Protein AF-A0A353CEF7-F1 (afdb_monomer)

Radius of gyration: 22.93 Å; Cα contacts (8 Å, |Δi|>4): 42; chains: 1; bounding box: 49×37×67 Å

Solvent-accessible surface area (backbone atoms only — not comparable to full-atom values): 6359 Å² total; per-residue (Å²): 134,60,68,71,62,51,54,55,49,50,54,53,50,52,52,51,51,54,53,50,53,53,48,56,52,47,56,56,49,50,55,50,51,52,53,52,51,51,56,50,49,54,53,40,47,54,49,31,54,51,30,55,77,69,73,45,71,84,79,52,69,68,62,52,51,51,51,50,53,52,50,52,79,68,55,90,60,98,62,53,58,71,59,54,46,54,54,51,50,53,56,50,50,55,46,46,51,56,24,51,51,58,63,52,60,47,56,56,65,77,72,107

Structure (mmCIF, N/CA/C/O backbone):
data_AF-A0A353CEF7-F1
#
_entry.id   AF-A0A353CEF7-F1
#
loop_
_atom_site.group_PDB
_atom_site.id
_atom_site.type_symbol
_atom_site.label_atom_id
_atom_site.label_alt_id
_atom_site.label_comp_id
_atom_site.label_asym_id
_atom_site.label_entity_id
_atom_site.label_seq_id
_atom_site.pdbx_PDB_ins_code
_atom_site.Cartn_x
_atom_site.Cartn_y
_atom_site.Cartn_z
_atom_site.occupancy
_atom_site.B_iso_or_equiv
_atom_site.auth_seq_id
_atom_site.auth_comp_id
_atom_site.auth_asym_id
_atom_site.auth_atom_id
_atom_site.pdbx_PDB_model_num
ATOM 1 N N . MET A 1 1 ? -29.878 -9.817 44.017 1.00 56.47 1 MET A N 1
ATOM 2 C CA . MET A 1 1 ? -28.962 -9.249 43.001 1.00 56.47 1 MET A CA 1
ATOM 3 C C . MET A 1 1 ? -29.046 -7.730 43.116 1.00 56.47 1 MET A C 1
ATOM 5 O O . MET A 1 1 ? -30.153 -7.219 43.066 1.00 56.47 1 MET A O 1
ATOM 9 N N . ASN A 1 2 ? -27.948 -7.022 43.400 1.00 70.94 2 ASN A N 1
ATOM 10 C CA . ASN A 1 2 ? -27.978 -5.571 43.649 1.00 70.94 2 ASN A CA 1
ATOM 11 C C . ASN A 1 2 ? -28.123 -4.811 42.313 1.00 70.94 2 ASN A C 1
ATOM 13 O O . ASN A 1 2 ? -27.386 -5.112 41.375 1.00 70.94 2 ASN A O 1
ATOM 17 N N . ILE A 1 3 ? -29.050 -3.852 42.231 1.00 69.56 3 ILE A N 1
ATOM 18 C CA . ILE A 1 3 ? -29.389 -3.093 41.010 1.00 69.56 3 ILE A CA 1
ATOM 19 C C . ILE A 1 3 ? -28.144 -2.434 40.395 1.00 69.56 3 ILE A C 1
ATOM 21 O O . ILE A 1 3 ? -27.962 -2.481 39.184 1.00 69.56 3 ILE A O 1
ATOM 25 N N . ILE A 1 4 ? -27.225 -1.939 41.229 1.00 72.31 4 ILE A N 1
ATOM 26 C CA . ILE A 1 4 ? -25.959 -1.317 40.796 1.00 72.31 4 ILE A CA 1
ATOM 27 C C . ILE A 1 4 ? -25.048 -2.321 40.065 1.00 72.31 4 ILE A C 1
ATOM 29 O O . ILE A 1 4 ? -24.365 -1.988 39.101 1.00 72.31 4 ILE A O 1
ATOM 33 N N . ARG A 1 5 ? -25.050 -3.587 40.499 1.00 70.94 5 ARG A N 1
ATOM 34 C CA . ARG A 1 5 ? -24.269 -4.660 39.862 1.00 70.94 5 ARG A CA 1
ATOM 35 C C . ARG A 1 5 ? -24.869 -5.075 38.518 1.00 70.94 5 ARG A C 1
ATOM 37 O O . ARG A 1 5 ? -24.135 -5.495 37.632 1.00 70.94 5 ARG A O 1
ATOM 44 N N . PHE A 1 6 ? -26.187 -4.946 38.375 1.00 77.88 6 PHE A N 1
ATOM 45 C CA . PHE A 1 6 ? -26.903 -5.256 37.142 1.00 77.88 6 PHE A CA 1
ATOM 46 C C . PHE A 1 6 ? -26.728 -4.156 36.085 1.00 77.88 6 PHE A C 1
ATOM 48 O O . PHE A 1 6 ? -26.441 -4.464 34.933 1.00 77.88 6 PHE A O 1
ATOM 55 N N . THR A 1 7 ? -26.796 -2.878 36.468 1.00 77.88 7 THR A N 1
ATOM 56 C CA . THR A 1 7 ? -26.562 -1.758 35.540 1.00 77.88 7 THR A CA 1
ATOM 57 C C . THR A 1 7 ? -25.116 -1.703 35.044 1.00 77.88 7 THR A C 1
ATOM 59 O O . THR A 1 7 ? -24.892 -1.522 33.849 1.00 77.88 7 THR A O 1
ATOM 62 N N . ALA A 1 8 ? -24.132 -1.945 35.919 1.00 75.12 8 ALA A N 1
ATOM 63 C CA . ALA A 1 8 ? -22.726 -2.047 35.517 1.00 75.12 8 ALA A CA 1
ATOM 64 C C . ALA A 1 8 ? -22.482 -3.207 34.533 1.00 75.12 8 ALA A C 1
ATOM 66 O O . ALA A 1 8 ? -21.736 -3.058 33.565 1.00 75.12 8 ALA A O 1
ATOM 67 N N . PHE A 1 9 ? -23.145 -4.349 34.749 1.00 82.56 9 PHE A N 1
ATOM 68 C CA . PHE A 1 9 ? -23.085 -5.492 33.839 1.00 82.56 9 PHE A CA 1
ATOM 69 C C . PHE A 1 9 ? -23.678 -5.167 32.459 1.00 82.56 9 PHE A C 1
ATOM 71 O O . PHE A 1 9 ? -23.049 -5.464 31.444 1.00 82.56 9 PHE A O 1
ATOM 78 N N . LEU A 1 10 ? -24.844 -4.511 32.409 1.00 77.00 10 LEU A N 1
ATOM 79 C CA . LEU A 1 10 ? -25.480 -4.099 31.153 1.00 77.00 10 LEU A CA 1
ATOM 80 C C . LEU A 1 10 ? -24.613 -3.116 30.355 1.00 77.00 10 LEU A C 1
ATOM 82 O O . LEU A 1 10 ? -24.418 -3.313 29.159 1.00 77.00 10 LEU A O 1
ATOM 86 N N . PHE A 1 11 ? -24.029 -2.112 31.015 1.00 84.75 11 PHE A N 1
ATOM 87 C CA . PHE A 1 11 ? -23.144 -1.148 30.355 1.00 84.75 11 PHE A CA 1
ATOM 88 C C . PHE A 1 11 ? -21.888 -1.818 29.771 1.00 84.75 11 PHE A C 1
ATOM 90 O O . PHE A 1 11 ? -21.471 -1.537 28.642 1.00 84.75 11 PHE A O 1
ATOM 97 N N . GLN A 1 12 ? -21.298 -2.759 30.516 1.00 86.25 12 GLN A N 1
ATOM 98 C CA . GLN A 1 12 ? -20.139 -3.515 30.047 1.00 86.25 12 GLN A CA 1
ATOM 99 C C . GLN A 1 12 ? -20.487 -4.435 28.867 1.00 86.25 12 GLN A C 1
ATOM 101 O O . GLN A 1 12 ? -19.676 -4.589 27.953 1.00 86.25 12 GLN A O 1
ATOM 106 N N . TRP A 1 13 ? -21.676 -5.039 28.870 1.00 85.69 13 TRP A N 1
ATOM 107 C CA . TRP A 1 13 ? -22.172 -5.846 27.756 1.00 85.69 13 TRP A CA 1
ATOM 108 C C . TRP A 1 13 ? -22.384 -5.001 26.495 1.00 85.69 13 TRP A C 1
ATOM 110 O O . TRP A 1 13 ? -21.905 -5.375 25.429 1.00 85.69 13 TRP A O 1
AT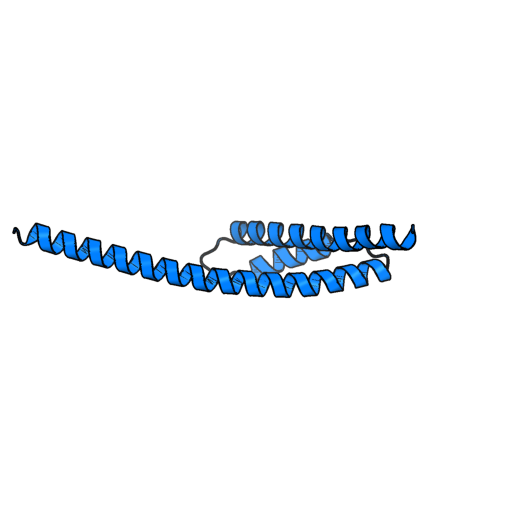OM 120 N N . GLU A 1 14 ? -23.024 -3.836 26.615 1.00 91.12 14 GLU A N 1
ATOM 121 C CA . GLU A 1 14 ? -23.249 -2.924 25.487 1.00 91.12 14 GLU A CA 1
ATOM 122 C C . GLU A 1 14 ? -21.927 -2.461 24.859 1.00 91.12 14 GLU A C 1
ATOM 124 O O . GLU A 1 14 ? -21.761 -2.499 23.642 1.00 91.12 14 GLU A O 1
ATOM 129 N N . SER A 1 15 ? -20.946 -2.104 25.692 1.00 94.12 15 SER A N 1
ATOM 130 C CA . SER A 1 15 ? -19.615 -1.700 25.223 1.00 94.12 15 SER A CA 1
ATOM 131 C C . SER A 1 15 ? -18.896 -2.834 24.488 1.00 94.12 15 SER A C 1
ATOM 133 O O . SER A 1 15 ? -18.242 -2.602 23.473 1.00 94.12 15 SER A O 1
ATOM 135 N N . LYS A 1 16 ? -19.033 -4.076 24.973 1.00 93.19 16 LYS A N 1
ATOM 136 C CA . LYS A 1 16 ? -18.477 -5.261 24.303 1.00 93.19 16 LYS A CA 1
ATOM 137 C C . LYS A 1 16 ? -19.133 -5.523 22.949 1.00 93.19 16 LYS A C 1
ATOM 139 O O . LYS A 1 16 ? -18.419 -5.886 22.020 1.00 93.19 16 LYS A O 1
ATOM 144 N N . MET A 1 17 ? -20.446 -5.323 22.833 1.00 95.75 17 MET A N 1
ATOM 145 C CA . MET A 1 17 ? -21.147 -5.486 21.557 1.00 95.75 17 MET A CA 1
ATOM 146 C C . MET A 1 17 ? -20.740 -4.407 20.554 1.00 95.75 17 MET A C 1
ATOM 148 O O . MET A 1 17 ? -20.329 -4.748 19.452 1.00 95.75 17 MET A O 1
ATOM 152 N N . LYS A 1 18 ? -20.694 -3.133 20.965 1.00 96.62 18 LYS A N 1
ATOM 153 C CA . LYS A 1 18 ? -20.193 -2.046 20.104 1.00 96.62 18 LYS A CA 1
ATOM 154 C C . LYS A 1 18 ? -18.756 -2.283 19.640 1.00 96.62 18 LYS A C 1
ATOM 156 O O . LYS A 1 18 ? -18.430 -2.044 18.485 1.00 96.62 18 LYS A O 1
ATOM 161 N N . LEU A 1 19 ? -17.889 -2.793 20.519 1.00 96.75 19 LEU A N 1
ATOM 162 C CA . LEU A 1 19 ? -16.522 -3.157 20.139 1.00 96.75 19 LEU A CA 1
ATOM 163 C C . LEU A 1 19 ? -16.495 -4.253 19.064 1.00 96.75 19 LEU A C 1
ATOM 165 O O . LEU A 1 19 ? -15.654 -4.195 18.168 1.00 96.75 19 LEU A O 1
ATOM 169 N N . HIS A 1 20 ? -17.374 -5.251 19.163 1.00 97.44 20 HIS A N 1
ATOM 170 C CA . HIS A 1 20 ? -17.487 -6.294 18.146 1.00 97.44 20 HIS A CA 1
ATOM 171 C C . HIS A 1 20 ? -17.941 -5.709 16.806 1.00 97.44 20 HIS A C 1
ATOM 173 O O . HIS A 1 20 ? -17.296 -5.963 15.795 1.00 97.44 20 HIS A O 1
ATOM 179 N N . GLU A 1 21 ? -18.968 -4.860 16.807 1.00 97.81 21 GLU A N 1
ATOM 180 C CA . GLU A 1 21 ? -19.464 -4.195 15.595 1.00 97.81 21 GLU A CA 1
ATOM 181 C C . GLU A 1 21 ? -18.372 -3.352 14.918 1.00 97.81 21 GLU A C 1
ATOM 183 O O . GLU A 1 21 ? -18.210 -3.396 13.699 1.00 97.81 21 GLU A O 1
ATOM 188 N N . CYS A 1 22 ? -17.566 -2.622 15.699 1.00 98.00 22 CYS A N 1
ATOM 189 C CA . CYS A 1 22 ? -16.432 -1.871 15.160 1.00 98.00 22 CYS A CA 1
ATOM 190 C C . CYS A 1 22 ? -15.381 -2.779 14.507 1.00 98.00 22 CYS A C 1
ATOM 192 O O . CYS A 1 22 ? -14.797 -2.396 13.496 1.00 98.00 22 CYS A O 1
ATOM 194 N N . ARG A 1 23 ? -15.121 -3.963 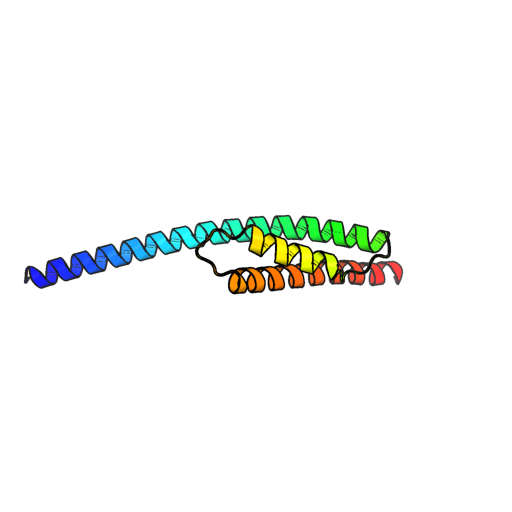15.072 1.00 98.12 23 ARG A N 1
ATOM 195 C CA . ARG A 1 23 ? -14.165 -4.921 14.495 1.00 98.12 23 ARG A CA 1
ATOM 196 C C . ARG A 1 23 ? -14.682 -5.508 13.190 1.00 98.12 23 ARG A C 1
ATOM 198 O O . ARG A 1 23 ? -13.939 -5.506 12.220 1.00 98.12 23 ARG A O 1
ATOM 205 N N . ASP A 1 24 ? -15.957 -5.877 13.131 1.00 98.38 24 ASP A N 1
ATOM 206 C CA . ASP A 1 24 ? -16.568 -6.389 11.899 1.00 98.38 24 ASP A CA 1
ATOM 207 C C . ASP A 1 24 ? -16.535 -5.335 10.781 1.00 98.38 24 ASP A C 1
ATOM 209 O O . ASP A 1 24 ? -16.300 -5.643 9.609 1.00 98.38 24 ASP A O 1
ATOM 213 N N . ALA A 1 25 ? -16.727 -4.062 11.144 1.00 98.44 25 ALA A N 1
ATOM 214 C CA . ALA A 1 25 ? -16.583 -2.953 10.210 1.00 98.44 25 ALA A CA 1
ATOM 215 C C . ALA A 1 25 ? -15.138 -2.812 9.695 1.00 98.44 25 ALA A C 1
ATOM 217 O O . ALA A 1 25 ? -14.946 -2.616 8.494 1.00 98.44 25 ALA A O 1
ATOM 218 N N . ILE A 1 26 ? -14.133 -2.942 10.571 1.00 98.31 26 ILE A N 1
ATOM 219 C CA . ILE A 1 26 ? -12.713 -2.933 10.182 1.00 98.31 26 ILE A CA 1
ATOM 220 C C . ILE A 1 26 ? -12.402 -4.109 9.253 1.00 98.31 26 ILE A C 1
ATOM 222 O O . ILE A 1 26 ? -11.856 -3.885 8.177 1.00 98.31 26 ILE A O 1
ATOM 226 N N . ASP A 1 27 ? -12.824 -5.326 9.595 1.00 98.50 27 ASP A N 1
ATOM 227 C CA . ASP A 1 27 ? -12.572 -6.520 8.780 1.00 98.50 27 ASP A CA 1
ATOM 228 C C . ASP A 1 27 ? -13.141 -6.360 7.357 1.00 98.50 27 ASP A C 1
ATOM 230 O O . ASP A 1 27 ? -12.503 -6.710 6.360 1.00 98.50 27 ASP A O 1
ATOM 234 N N . SER A 1 28 ? -14.329 -5.760 7.234 1.00 98.56 28 SER A N 1
ATOM 235 C CA . SER A 1 28 ? -14.939 -5.436 5.939 1.00 98.56 28 SER A CA 1
ATOM 236 C C . SER A 1 28 ? -14.135 -4.400 5.141 1.00 98.56 28 SER A C 1
ATOM 238 O O . SER A 1 28 ? -13.985 -4.523 3.919 1.00 98.56 28 SER A O 1
ATOM 240 N N . ILE A 1 29 ? -13.602 -3.373 5.808 1.00 98.44 29 ILE A N 1
ATOM 241 C CA . ILE A 1 29 ? -12.731 -2.369 5.180 1.00 98.44 29 ILE A CA 1
ATOM 242 C C . ILE A 1 29 ? -11.419 -3.017 4.724 1.00 98.44 29 ILE A C 1
ATOM 244 O O . ILE A 1 29 ? -10.978 -2.766 3.603 1.00 98.44 29 ILE A O 1
ATOM 248 N N . ASP A 1 30 ? -10.833 -3.898 5.528 1.00 98.44 30 ASP A N 1
ATOM 249 C CA . ASP A 1 30 ? -9.569 -4.569 5.219 1.00 98.44 30 ASP A CA 1
ATOM 250 C C . ASP A 1 30 ? -9.679 -5.459 3.975 1.00 98.44 30 ASP A C 1
ATOM 252 O O . ASP A 1 30 ? -8.798 -5.441 3.108 1.00 98.44 30 ASP A O 1
ATOM 256 N N . VAL A 1 31 ? -10.801 -6.166 3.804 1.00 98.50 31 VAL A N 1
ATOM 257 C CA . VAL A 1 31 ? -11.085 -6.923 2.572 1.00 98.50 31 VAL A CA 1
ATOM 258 C C . VAL A 1 31 ? -11.153 -5.997 1.352 1.00 98.50 31 VAL A C 1
ATOM 260 O O . VAL A 1 31 ? -10.621 -6.325 0.284 1.00 98.50 31 VAL A O 1
ATOM 263 N N . GLN A 1 32 ? -11.765 -4.818 1.490 1.00 98.62 32 GLN A N 1
ATOM 264 C CA . GLN A 1 32 ? -11.827 -3.829 0.410 1.00 98.62 32 GLN A CA 1
ATOM 265 C C . GLN A 1 32 ? -10.444 -3.251 0.089 1.00 98.62 32 GLN A C 1
ATOM 267 O O . GLN A 1 32 ? -10.084 -3.151 -1.088 1.00 98.62 32 GLN A O 1
ATOM 272 N N . LEU A 1 33 ? -9.641 -2.931 1.108 1.00 98.19 33 LEU A N 1
ATOM 273 C CA . LEU A 1 33 ? -8.260 -2.477 0.947 1.00 98.19 33 LEU A CA 1
ATOM 274 C C . LEU A 1 33 ? -7.423 -3.521 0.207 1.00 98.19 33 LEU A C 1
ATOM 276 O O . LEU A 1 33 ? -6.755 -3.182 -0.771 1.00 98.19 33 LEU A O 1
ATOM 280 N N . LEU A 1 34 ? -7.516 -4.796 0.592 1.00 98.38 34 LEU A N 1
ATOM 281 C CA . LEU A 1 34 ? -6.832 -5.887 -0.101 1.00 98.38 34 LEU A CA 1
ATOM 282 C C . LEU A 1 34 ? -7.258 -5.977 -1.575 1.00 98.38 34 LEU A C 1
ATOM 284 O O . LEU A 1 34 ? -6.415 -6.118 -2.465 1.00 98.38 34 LEU A O 1
ATOM 288 N N . GLY A 1 35 ? -8.555 -5.842 -1.858 1.00 98.62 35 GLY A N 1
ATOM 289 C CA . GLY A 1 35 ? -9.075 -5.790 -3.225 1.00 98.62 35 GLY A CA 1
ATOM 290 C C . GLY A 1 35 ? -8.487 -4.636 -4.048 1.00 98.62 35 GLY A C 1
ATOM 291 O O . GLY A 1 35 ? -8.062 -4.837 -5.190 1.00 98.62 35 GLY A O 1
ATOM 292 N N . LEU A 1 36 ? -8.411 -3.434 -3.470 1.00 98.62 36 LEU A N 1
ATOM 293 C CA . LEU A 1 36 ? -7.823 -2.253 -4.113 1.00 98.62 36 LEU A CA 1
ATOM 294 C C . LEU A 1 36 ? -6.317 -2.417 -4.351 1.00 98.62 36 LEU A C 1
ATOM 296 O O . LEU A 1 36 ? -5.826 -2.097 -5.437 1.00 98.62 36 LEU A O 1
ATOM 300 N N . LEU A 1 37 ? -5.592 -2.964 -3.375 1.00 98.44 37 LEU A N 1
ATOM 301 C CA . LEU A 1 37 ? -4.161 -3.242 -3.486 1.00 98.44 37 LEU A CA 1
ATOM 302 C C . LEU A 1 37 ? -3.872 -4.270 -4.584 1.00 98.44 37 LEU A C 1
ATOM 304 O O . LEU A 1 37 ? -2.964 -4.054 -5.385 1.00 98.44 37 LEU A O 1
ATOM 308 N N . ASN A 1 38 ? -4.684 -5.324 -4.701 1.00 98.44 38 ASN A N 1
ATOM 309 C CA . ASN A 1 38 ? -4.557 -6.312 -5.774 1.00 98.44 38 ASN A CA 1
ATOM 310 C C . ASN A 1 38 ? -4.805 -5.707 -7.162 1.00 98.44 38 ASN A C 1
ATOM 312 O O . ASN A 1 38 ? -4.037 -5.956 -8.094 1.00 98.44 38 ASN A O 1
ATOM 316 N N . ARG A 1 39 ? -5.830 -4.858 -7.310 1.00 98.56 39 ARG A N 1
ATOM 317 C CA . ARG A 1 39 ? -6.069 -4.127 -8.569 1.00 98.56 39 ARG A CA 1
ATOM 318 C C . ARG A 1 39 ? -4.889 -3.224 -8.918 1.00 98.56 39 ARG A C 1
ATOM 320 O O . ARG A 1 39 ? -4.435 -3.210 -10.059 1.00 98.56 39 ARG A O 1
ATOM 327 N N . ARG A 1 40 ? -4.346 -2.516 -7.926 1.00 98.25 40 ARG A N 1
ATOM 328 C CA . ARG A 1 40 ? -3.145 -1.694 -8.098 1.00 98.25 40 ARG A CA 1
ATOM 329 C C . ARG A 1 40 ? -1.938 -2.544 -8.512 1.00 98.25 40 ARG A C 1
ATOM 331 O O . ARG A 1 40 ? -1.205 -2.142 -9.409 1.00 98.25 40 ARG A O 1
ATOM 338 N N . ALA A 1 41 ? -1.744 -3.714 -7.906 1.00 98.12 41 ALA A N 1
ATOM 339 C CA . ALA A 1 41 ? -0.665 -4.639 -8.245 1.00 98.12 41 ALA A CA 1
ATOM 340 C C . ALA A 1 41 ? -0.766 -5.153 -9.691 1.00 98.12 41 ALA A C 1
ATOM 342 O O . ALA A 1 41 ? 0.254 -5.254 -10.369 1.00 98.12 41 ALA A O 1
ATOM 343 N N . ALA A 1 42 ? -1.976 -5.422 -10.195 1.00 98.38 42 ALA A N 1
ATOM 344 C CA . ALA A 1 42 ? -2.183 -5.805 -11.594 1.00 98.38 42 ALA A CA 1
ATOM 345 C C . ALA A 1 42 ? -1.705 -4.712 -12.568 1.00 98.38 42 ALA A C 1
ATOM 347 O O . ALA A 1 42 ? -0.958 -5.006 -13.498 1.00 98.38 42 ALA A O 1
ATOM 348 N N . ILE A 1 43 ? -2.037 -3.446 -12.293 1.00 98.44 43 ILE A N 1
ATOM 349 C CA . ILE A 1 43 ? -1.564 -2.297 -13.086 1.00 98.44 43 ILE A CA 1
ATOM 350 C C . ILE A 1 43 ? -0.038 -2.161 -12.992 1.00 98.44 43 ILE A C 1
ATOM 352 O O . ILE A 1 43 ? 0.638 -1.910 -13.985 1.00 98.44 43 ILE A O 1
ATOM 356 N N . VAL A 1 44 ? 0.540 -2.359 -11.804 1.00 97.81 44 VAL A N 1
ATOM 357 C CA . VAL A 1 44 ? 2.000 -2.329 -11.621 1.00 97.81 44 VAL A CA 1
ATOM 358 C C . VAL A 1 44 ? 2.702 -3.405 -12.456 1.00 97.81 44 VAL A C 1
ATOM 360 O O . VAL A 1 44 ? 3.778 -3.136 -12.989 1.00 97.81 44 VAL A O 1
ATOM 363 N N . LYS A 1 45 ? 2.111 -4.599 -12.608 1.00 97.94 45 LYS A N 1
ATOM 364 C CA . LYS A 1 45 ? 2.666 -5.648 -13.479 1.00 97.94 45 LYS A CA 1
ATOM 365 C C . LYS A 1 45 ? 2.723 -5.192 -14.936 1.00 97.94 45 LYS A C 1
ATOM 367 O O . LYS A 1 45 ? 3.758 -5.346 -15.578 1.00 97.94 45 LYS A O 1
ATOM 372 N N . GLU A 1 46 ? 1.650 -4.584 -15.431 1.00 97.69 46 GLU A N 1
ATOM 373 C CA . GLU A 1 46 ? 1.607 -4.015 -16.782 1.00 97.69 46 GLU A CA 1
ATOM 374 C C . GLU A 1 46 ? 2.662 -2.914 -16.964 1.00 97.69 46 GLU A C 1
ATOM 376 O O . GLU A 1 46 ? 3.443 -2.953 -17.915 1.00 97.69 46 GLU A O 1
ATOM 381 N N . ILE A 1 47 ? 2.780 -1.997 -15.996 1.00 97.00 47 ILE A N 1
ATOM 382 C CA . ILE A 1 47 ? 3.832 -0.967 -15.981 1.00 97.00 47 ILE A CA 1
ATOM 383 C C . ILE A 1 47 ? 5.226 -1.603 -16.033 1.00 97.00 47 ILE A C 1
ATOM 385 O O . ILE A 1 47 ? 6.086 -1.121 -16.766 1.00 97.00 47 ILE A O 1
ATOM 389 N N . GLY A 1 48 ? 5.459 -2.681 -15.282 1.00 96.56 48 GLY A N 1
ATOM 390 C CA . GLY A 1 48 ? 6.728 -3.408 -15.295 1.00 96.56 48 GLY A CA 1
ATOM 391 C C . GLY A 1 48 ? 7.079 -3.962 -16.674 1.00 96.56 48 GLY A C 1
ATOM 392 O O . GLY A 1 48 ? 8.212 -3.798 -17.126 1.00 96.56 48 GLY A O 1
ATOM 393 N N . LEU A 1 49 ? 6.107 -4.561 -17.369 1.00 96.62 49 LEU A N 1
ATOM 394 C CA . LEU A 1 49 ? 6.285 -5.059 -18.736 1.00 96.62 49 LEU A CA 1
ATOM 395 C C . LEU A 1 49 ? 6.603 -3.920 -19.715 1.00 96.62 49 LEU A C 1
ATOM 397 O O . LEU A 1 49 ? 7.555 -4.032 -20.486 1.00 96.62 49 LEU A O 1
ATOM 401 N N . LEU A 1 50 ? 5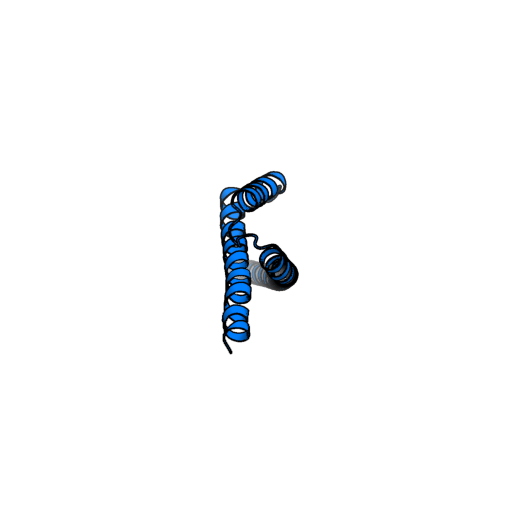.866 -2.808 -19.638 1.00 96.69 50 LEU A N 1
ATOM 402 C CA . LEU A 1 50 ? 6.073 -1.634 -20.493 1.00 96.69 50 LEU A CA 1
ATOM 403 C C . LEU A 1 50 ? 7.439 -0.983 -20.258 1.00 96.69 50 LEU A C 1
ATOM 405 O O . LEU A 1 50 ? 8.177 -0.725 -21.207 1.00 96.69 50 LEU A O 1
ATOM 409 N N . LYS A 1 51 ? 7.811 -0.755 -18.992 1.00 96.00 51 LYS A N 1
ATOM 410 C CA . LYS A 1 51 ? 9.124 -0.205 -18.635 1.00 96.00 51 LYS A CA 1
ATOM 411 C C . LYS A 1 51 ? 10.247 -1.086 -19.160 1.00 96.00 51 LYS A C 1
ATOM 413 O O . LYS A 1 51 ? 11.209 -0.571 -19.717 1.00 96.00 51 LYS A O 1
ATOM 418 N N . ARG A 1 52 ? 10.100 -2.406 -19.040 1.00 94.00 52 ARG A N 1
ATOM 419 C CA . ARG A 1 52 ? 11.077 -3.360 -19.562 1.00 94.00 52 ARG A CA 1
ATOM 420 C C . ARG A 1 52 ? 11.214 -3.266 -21.080 1.00 94.0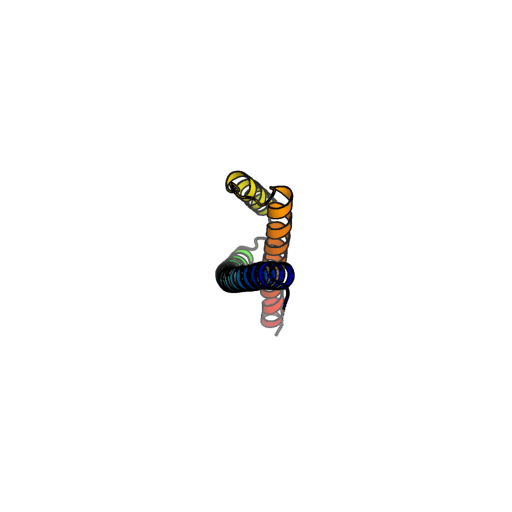0 52 ARG A C 1
ATOM 422 O O . ARG A 1 52 ? 12.333 -3.135 -21.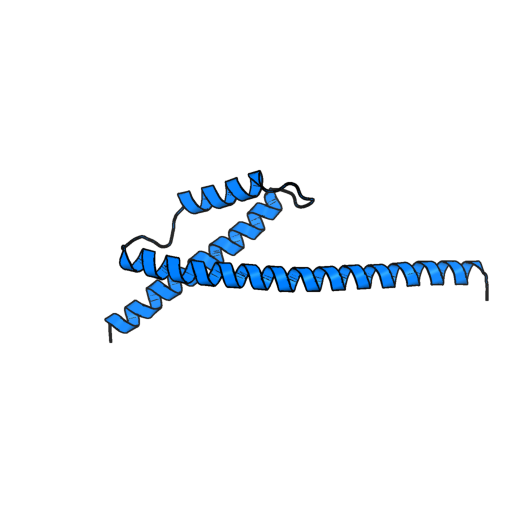563 1.00 94.00 52 ARG A O 1
ATOM 429 N N . GLN A 1 53 ? 10.099 -3.295 -21.812 1.00 94.44 53 GLN A N 1
ATOM 430 C CA . GLN A 1 53 ? 10.087 -3.165 -23.277 1.00 94.44 53 GLN A CA 1
ATOM 431 C C . GLN A 1 53 ? 10.714 -1.845 -23.746 1.00 94.44 53 GLN A C 1
ATOM 433 O O . GLN A 1 53 ? 11.405 -1.817 -24.759 1.00 94.44 53 GLN A O 1
ATOM 438 N N . ALA A 1 54 ? 10.513 -0.768 -22.986 1.00 95.50 54 ALA A N 1
ATOM 439 C CA . ALA A 1 54 ? 11.057 0.555 -23.274 1.00 95.50 54 ALA A CA 1
ATOM 440 C C . ALA A 1 54 ? 12.486 0.788 -22.737 1.00 95.50 54 ALA A C 1
ATOM 442 O O . ALA A 1 54 ? 13.019 1.883 -22.902 1.00 95.50 54 ALA A O 1
ATOM 443 N N . GLY A 1 55 ? 13.108 -0.187 -22.061 1.00 94.31 55 GLY A N 1
ATOM 444 C CA . GLY A 1 55 ? 14.430 -0.018 -21.441 1.00 94.31 55 GLY A CA 1
ATOM 445 C C . GLY A 1 55 ? 14.465 0.981 -20.273 1.00 94.31 55 GLY A C 1
ATOM 446 O O . GLY A 1 55 ? 15.528 1.485 -19.916 1.00 94.31 55 GLY A O 1
ATOM 447 N N . ILE A 1 56 ? 13.314 1.281 -19.670 1.00 95.31 56 ILE A N 1
ATOM 448 C CA . ILE A 1 56 ? 13.164 2.220 -18.553 1.00 95.31 56 ILE A CA 1
ATOM 449 C C . ILE A 1 56 ? 13.430 1.484 -17.227 1.00 95.31 56 ILE A C 1
ATOM 451 O O . ILE A 1 56 ? 12.883 0.399 -17.005 1.00 95.31 56 ILE A O 1
ATOM 455 N N . PRO A 1 57 ? 14.220 2.055 -16.299 1.00 94.12 57 PRO A N 1
ATOM 456 C CA . PRO A 1 57 ? 14.476 1.431 -15.006 1.00 94.12 57 PRO A CA 1
ATOM 457 C C . PRO A 1 57 ? 13.221 1.354 -14.120 1.00 94.12 57 PRO A C 1
ATOM 459 O O . PRO A 1 57 ? 12.308 2.185 -14.175 1.00 94.12 57 PRO A O 1
ATOM 462 N N . VAL A 1 58 ? 13.201 0.351 -13.236 1.00 93.06 58 VAL A N 1
ATOM 463 C CA . VAL A 1 58 ? 12.129 0.168 -12.241 1.00 93.06 58 VAL A CA 1
ATOM 464 C C . VAL A 1 58 ? 12.051 1.366 -11.290 1.00 93.06 58 VAL A C 1
ATOM 466 O O . VAL A 1 58 ? 10.956 1.873 -11.037 1.00 93.06 58 VAL A O 1
ATOM 469 N N . ALA A 1 59 ? 13.204 1.824 -10.794 1.00 90.62 59 ALA A N 1
ATOM 470 C CA . ALA A 1 59 ? 13.304 2.958 -9.883 1.00 90.62 59 ALA A CA 1
ATOM 471 C C . ALA A 1 59 ? 12.938 4.270 -10.589 1.00 90.62 59 ALA A C 1
ATOM 473 O O . ALA A 1 59 ? 13.482 4.587 -11.645 1.00 90.62 59 ALA A O 1
ATOM 474 N N . ASP A 1 60 ? 12.021 5.026 -9.986 1.00 92.06 60 ASP A N 1
ATOM 475 C CA . ASP A 1 60 ? 11.524 6.292 -10.520 1.00 92.06 60 ASP A CA 1
ATOM 476 C C . ASP A 1 60 ? 11.234 7.258 -9.364 1.00 92.06 60 ASP A C 1
ATOM 478 O O . ASP A 1 60 ? 10.132 7.322 -8.815 1.00 92.06 60 ASP A O 1
ATOM 482 N N . HIS A 1 61 ? 12.271 7.994 -8.962 1.00 93.00 61 HIS A N 1
ATOM 483 C CA . HIS A 1 61 ? 12.208 8.897 -7.814 1.00 93.00 61 HIS A CA 1
ATOM 484 C C . HIS A 1 61 ? 11.170 10.008 -7.997 1.00 93.00 61 HIS A C 1
ATOM 486 O O . HIS A 1 61 ? 10.467 10.355 -7.048 1.00 93.00 61 HIS A O 1
ATOM 492 N N . GLN A 1 62 ? 11.035 10.545 -9.213 1.00 95.00 62 GLN A N 1
ATOM 493 C CA . GLN A 1 62 ? 10.064 11.602 -9.500 1.00 95.00 62 GLN A CA 1
ATOM 494 C C . GLN A 1 62 ? 8.635 11.088 -9.324 1.00 95.00 62 GLN A C 1
ATOM 496 O O . GLN A 1 62 ? 7.805 11.753 -8.696 1.00 95.00 62 GLN A O 1
ATOM 501 N N . ARG A 1 63 ? 8.354 9.869 -9.798 1.00 94.38 63 ARG A N 1
ATOM 502 C CA . ARG A 1 63 ? 7.046 9.240 -9.616 1.00 94.38 63 ARG A CA 1
ATOM 503 C C . ARG A 1 63 ? 6.709 9.009 -8.146 1.00 94.38 63 ARG A C 1
ATOM 505 O O . ARG A 1 63 ? 5.549 9.195 -7.772 1.00 94.38 63 ARG A O 1
ATOM 512 N N . GLU A 1 64 ? 7.679 8.603 -7.333 1.00 93.44 64 GLU A N 1
ATOM 513 C CA . GLU A 1 64 ? 7.495 8.335 -5.899 1.00 93.44 64 GLU A CA 1
ATOM 514 C C . GLU A 1 64 ? 7.254 9.609 -5.083 1.00 93.44 64 GLU A C 1
ATOM 516 O O . GLU A 1 64 ? 6.358 9.633 -4.231 1.00 93.44 64 GLU A O 1
ATOM 521 N N . ILE A 1 65 ? 7.988 10.686 -5.389 1.00 95.19 65 ILE A N 1
ATOM 522 C CA . ILE A 1 65 ? 7.748 12.017 -4.814 1.00 95.19 65 ILE A CA 1
ATOM 523 C C . ILE A 1 65 ? 6.324 12.465 -5.144 1.00 95.19 65 ILE A C 1
ATOM 525 O O . ILE A 1 65 ? 5.576 12.838 -4.242 1.00 95.19 65 ILE A O 1
ATOM 529 N N . TYR A 1 66 ? 5.911 12.337 -6.409 1.00 96.56 66 TYR A N 1
ATOM 530 C CA . TYR A 1 66 ? 4.557 12.694 -6.826 1.00 96.56 66 TYR A CA 1
ATOM 531 C C . TYR A 1 66 ? 3.478 11.871 -6.103 1.00 96.56 66 TYR A C 1
ATOM 533 O O . TYR A 1 66 ? 2.464 12.438 -5.704 1.00 96.56 66 TYR A O 1
ATOM 541 N N . VAL A 1 67 ? 3.661 10.552 -5.906 1.00 95.06 67 VAL A N 1
ATOM 542 C CA . VAL A 1 67 ? 2.699 9.762 -5.102 1.00 95.06 67 VAL A CA 1
ATOM 543 C C . VAL A 1 67 ? 2.590 10.346 -3.708 1.00 95.06 67 VAL A C 1
ATOM 545 O O . VAL A 1 67 ? 1.486 10.610 -3.257 1.00 95.06 67 VAL A O 1
ATOM 548 N N . THR A 1 68 ? 3.724 10.542 -3.043 1.00 94.00 68 THR A N 1
ATOM 549 C CA . THR A 1 68 ? 3.751 10.978 -1.645 1.00 94.00 68 THR A CA 1
ATOM 550 C C . THR A 1 68 ? 3.064 12.333 -1.478 1.00 94.00 68 THR A C 1
ATOM 552 O O . THR A 1 68 ? 2.198 12.470 -0.620 1.00 94.00 68 THR A O 1
ATOM 555 N N . GLN A 1 69 ? 3.377 13.291 -2.354 1.00 95.44 69 GLN A N 1
ATOM 556 C CA . GLN A 1 69 ? 2.764 14.617 -2.357 1.00 95.44 69 GLN A CA 1
ATOM 557 C C . GLN A 1 69 ? 1.249 14.545 -2.581 1.00 95.44 69 GLN A C 1
ATOM 559 O O . GLN A 1 69 ? 0.477 15.131 -1.827 1.00 95.44 69 GLN A O 1
ATOM 564 N N . ARG A 1 70 ? 0.812 13.754 -3.567 1.00 96.38 70 ARG A N 1
ATOM 565 C CA . ARG A 1 70 ? -0.612 13.569 -3.854 1.00 96.38 70 ARG A CA 1
ATOM 566 C C . ARG A 1 70 ? -1.370 12.955 -2.676 1.00 96.38 70 ARG A C 1
ATOM 568 O O . ARG A 1 70 ? -2.536 13.273 -2.496 1.00 96.38 70 ARG A O 1
ATOM 575 N N . ILE A 1 71 ? -0.752 12.059 -1.906 1.00 94.94 71 ILE A N 1
ATOM 576 C CA . ILE A 1 71 ? -1.401 11.468 -0.728 1.00 94.94 71 ILE A CA 1
ATOM 577 C C . ILE A 1 71 ? -1.639 12.516 0.352 1.00 94.94 71 ILE A C 1
ATOM 579 O O . ILE A 1 71 ? -2.743 12.558 0.876 1.00 94.94 71 ILE A O 1
ATOM 583 N N . ILE A 1 72 ? -0.663 13.385 0.620 1.00 93.75 72 ILE A N 1
ATOM 584 C CA . ILE A 1 72 ? -0.812 14.495 1.574 1.00 93.75 72 ILE A CA 1
ATOM 585 C C . ILE A 1 72 ? -1.949 15.426 1.131 1.00 93.75 72 ILE A C 1
ATOM 587 O O . ILE A 1 72 ? -2.870 15.704 1.888 1.00 93.75 72 ILE A O 1
ATOM 591 N N . GLU A 1 73 ? -1.939 15.848 -0.134 1.00 94.25 73 GLU A N 1
ATOM 592 C CA . GLU A 1 73 ? -2.959 16.754 -0.687 1.00 94.25 73 GLU A CA 1
ATOM 593 C C . GLU A 1 73 ? -4.380 16.176 -0.658 1.00 94.25 73 GLU A C 1
ATOM 595 O O . GLU A 1 73 ? -5.356 16.922 -0.706 1.00 94.25 73 GLU A O 1
ATOM 600 N N . GLN A 1 74 ? -4.505 14.850 -0.624 1.00 92.81 74 GLN A N 1
ATOM 601 C CA . GLN A 1 74 ? -5.776 14.129 -0.655 1.00 92.81 74 GLN A CA 1
ATOM 602 C C . GLN A 1 74 ? -6.109 13.473 0.691 1.00 92.81 74 GLN A C 1
ATOM 604 O O . GLN A 1 74 ? -6.970 12.594 0.721 1.00 92.81 74 GLN A O 1
ATOM 609 N N . ASN A 1 75 ? -5.446 13.861 1.786 1.00 90.56 75 ASN A N 1
ATOM 610 C CA . ASN A 1 75 ? -5.674 13.307 3.118 1.00 90.56 75 ASN A CA 1
ATOM 611 C C . ASN A 1 75 ? -6.526 14.248 3.998 1.00 90.56 75 ASN A C 1
ATOM 613 O O . ASN A 1 75 ? -5.977 15.030 4.768 1.00 90.56 75 ASN A O 1
ATOM 617 N N . PRO A 1 76 ? -7.870 14.201 3.923 1.00 81.25 76 PRO A N 1
ATOM 618 C CA . PRO A 1 76 ? -8.743 14.990 4.796 1.00 81.25 76 PRO A CA 1
ATOM 619 C C . PRO A 1 76 ? -9.063 14.291 6.132 1.00 81.25 76 PRO A C 1
ATOM 621 O O . PRO A 1 76 ? -9.926 14.770 6.864 1.00 81.25 76 PRO A O 1
ATOM 624 N N . GLY A 1 77 ? -8.493 13.108 6.386 1.00 82.75 77 GLY A N 1
ATOM 625 C CA . GLY A 1 77 ? -8.991 12.168 7.392 1.00 82.75 77 GLY A CA 1
ATOM 626 C C . GLY A 1 77 ? -8.269 12.207 8.739 1.00 82.75 77 GLY A C 1
ATOM 627 O O . GLY A 1 77 ? -7.299 12.929 8.938 1.00 82.75 77 GLY A O 1
ATOM 628 N N . ASP A 1 78 ? -8.716 11.338 9.650 1.00 90.62 78 ASP A N 1
ATOM 629 C CA . ASP A 1 78 ? -8.167 11.181 11.009 1.00 90.62 78 ASP A CA 1
ATOM 630 C C . ASP A 1 78 ? -6.744 10.580 11.048 1.00 90.62 78 ASP A C 1
ATOM 632 O O . ASP A 1 78 ? -6.125 10.462 12.108 1.00 90.62 78 ASP A O 1
ATOM 636 N N . LEU A 1 79 ? -6.213 10.167 9.894 1.00 92.19 79 LEU A N 1
ATOM 637 C CA . LEU A 1 79 ? -4.855 9.662 9.745 1.00 92.19 79 LEU A CA 1
ATOM 638 C C . LEU A 1 79 ? -3.901 10.841 9.531 1.00 92.19 79 LEU A C 1
ATOM 640 O O . LEU A 1 79 ? -4.052 11.573 8.559 1.00 92.19 79 LEU A O 1
ATOM 644 N N . CYS A 1 80 ? -2.881 11.010 10.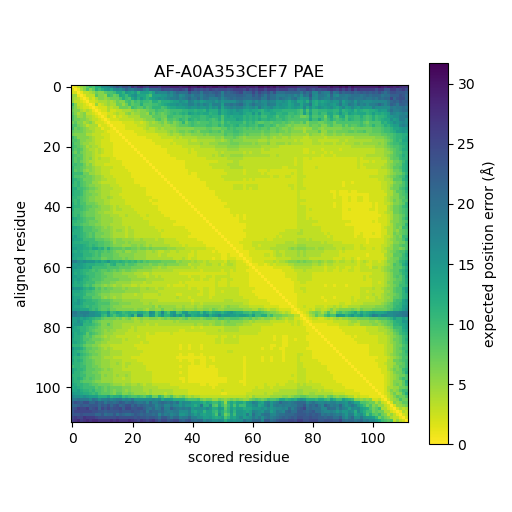378 1.00 94.44 80 CYS A N 1
ATOM 645 C CA . CYS A 1 80 ? -1.891 12.064 10.138 1.00 94.44 80 CYS A CA 1
ATOM 646 C C . CYS A 1 80 ? -1.083 11.804 8.854 1.00 94.44 80 CYS A C 1
ATOM 648 O O . CYS A 1 80 ? -0.848 10.650 8.467 1.00 94.44 80 CYS A O 1
ATOM 650 N N . ASP A 1 81 ? -0.610 12.876 8.221 1.00 94.81 81 ASP A N 1
ATOM 651 C CA . ASP A 1 81 ? 0.104 12.811 6.943 1.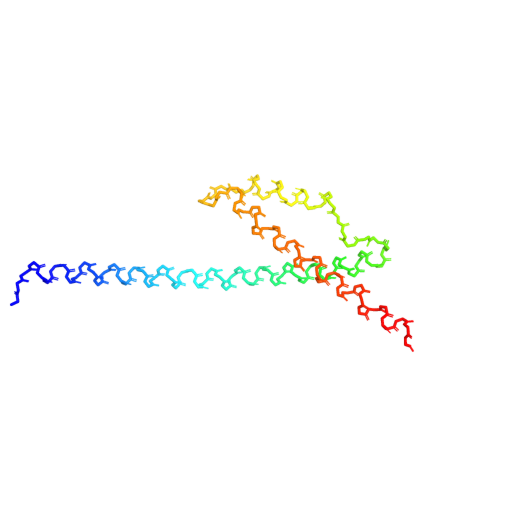00 94.81 81 ASP A CA 1
ATOM 652 C C . ASP A 1 81 ? 1.326 11.894 7.005 1.00 94.81 81 ASP A C 1
ATOM 654 O O . ASP A 1 81 ? 1.546 11.077 6.110 1.00 94.81 81 ASP A O 1
ATOM 658 N N . GLU A 1 82 ? 2.096 11.925 8.094 1.00 94.31 82 GLU A N 1
ATOM 659 C CA . GLU A 1 82 ? 3.270 11.067 8.239 1.00 94.31 82 GLU A CA 1
ATOM 660 C C . GLU A 1 82 ? 2.895 9.583 8.264 1.00 94.31 82 GLU A C 1
ATOM 662 O O . GLU A 1 82 ? 3.656 8.744 7.772 1.00 94.31 82 GLU A O 1
ATOM 667 N N . ALA A 1 83 ? 1.745 9.234 8.844 1.00 95.62 83 ALA A N 1
ATOM 668 C CA . ALA A 1 83 ? 1.264 7.859 8.863 1.00 95.62 83 ALA A CA 1
ATOM 669 C C . ALA A 1 83 ? 0.804 7.417 7.468 1.00 95.62 83 ALA A C 1
ATOM 671 O O . ALA A 1 83 ? 1.198 6.336 7.021 1.00 95.62 83 ALA A O 1
ATOM 672 N N . ALA A 1 84 ? 0.074 8.275 6.749 1.00 95.69 84 ALA A N 1
ATOM 673 C CA . ALA A 1 84 ? -0.316 8.026 5.364 1.00 95.69 84 ALA A CA 1
ATOM 674 C C . ALA A 1 84 ? 0.915 7.814 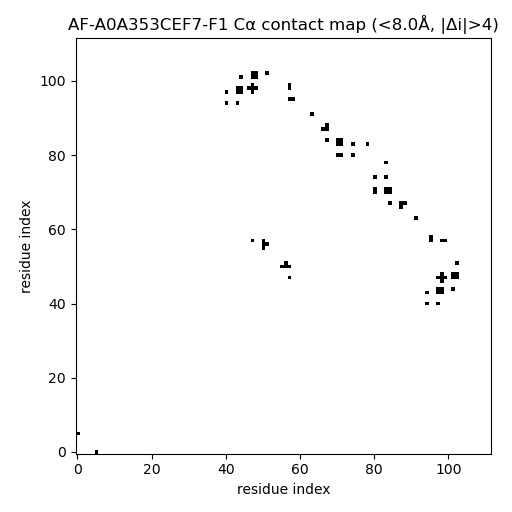4.464 1.00 95.69 84 ALA A C 1
ATOM 676 O O . ALA A 1 84 ? 1.002 6.824 3.733 1.00 95.69 84 ALA A O 1
ATOM 677 N N . ILE A 1 85 ? 1.929 8.673 4.592 1.00 95.38 85 ILE A N 1
ATOM 678 C CA . ILE A 1 85 ? 3.195 8.556 3.857 1.00 95.38 85 ILE A CA 1
ATOM 679 C C . ILE A 1 85 ? 3.881 7.216 4.141 1.00 95.38 85 ILE A C 1
ATOM 681 O O . ILE A 1 85 ? 4.341 6.557 3.205 1.00 95.38 85 ILE A O 1
ATOM 685 N N . ARG A 1 86 ? 3.965 6.783 5.408 1.00 96.25 86 ARG A N 1
ATOM 686 C CA . ARG A 1 86 ? 4.602 5.499 5.756 1.00 96.25 86 ARG A CA 1
ATOM 687 C C . ARG A 1 86 ? 3.902 4.318 5.089 1.00 96.25 86 ARG A C 1
ATOM 689 O O . ARG A 1 86 ? 4.585 3.475 4.514 1.00 96.25 86 ARG A O 1
ATOM 696 N N . ILE A 1 87 ? 2.571 4.287 5.107 1.00 96.69 87 ILE A N 1
ATOM 697 C CA . ILE A 1 87 ? 1.785 3.230 4.455 1.00 96.69 87 ILE A CA 1
ATOM 698 C C . ILE A 1 87 ? 2.060 3.219 2.947 1.00 96.69 87 ILE A C 1
ATOM 700 O O . ILE A 1 87 ? 2.402 2.183 2.375 1.00 96.69 87 ILE A O 1
ATOM 704 N N . PHE A 1 88 ? 1.991 4.381 2.295 1.00 9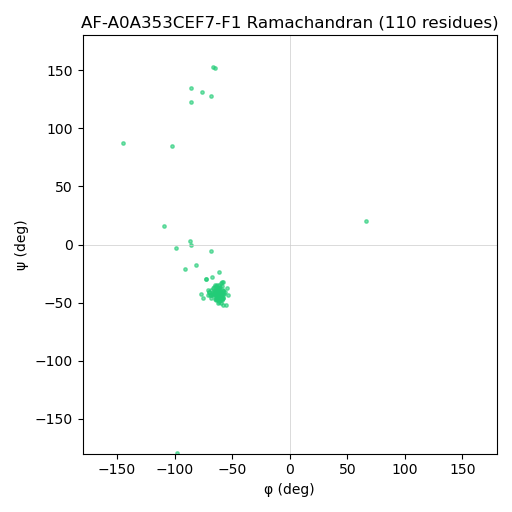6.12 88 PHE A N 1
ATOM 705 C CA . PHE A 1 88 ? 2.204 4.460 0.851 1.00 96.12 88 PHE A CA 1
ATOM 706 C C . PHE A 1 88 ? 3.642 4.156 0.425 1.00 96.12 88 PHE A C 1
ATOM 708 O O . PHE A 1 88 ? 3.842 3.614 -0.661 1.00 96.12 88 PHE A O 1
ATOM 715 N N . ARG A 1 89 ? 4.645 4.410 1.273 1.00 95.88 89 ARG A N 1
ATOM 716 C CA . ARG A 1 89 ? 6.026 3.967 1.021 1.00 95.88 89 ARG A CA 1
ATOM 717 C C . ARG A 1 89 ? 6.149 2.448 0.970 1.00 95.88 89 ARG A C 1
ATOM 719 O O . ARG A 1 89 ? 6.831 1.947 0.080 1.00 95.88 89 ARG A O 1
ATOM 726 N N . VAL A 1 90 ? 5.469 1.727 1.864 1.00 97.56 90 VAL A N 1
ATOM 727 C CA . VAL A 1 90 ? 5.434 0.253 1.834 1.00 97.56 90 VAL A CA 1
ATOM 728 C C . VAL A 1 90 ? 4.768 -0.227 0.545 1.00 97.56 90 VAL A C 1
ATOM 730 O O . VAL A 1 90 ? 5.334 -1.034 -0.183 1.00 97.56 90 VAL A O 1
ATOM 733 N N . ILE A 1 91 ? 3.621 0.356 0.187 1.00 97.62 91 ILE A N 1
ATOM 734 C CA . ILE A 1 91 ? 2.917 0.037 -1.065 1.00 97.62 91 ILE A CA 1
ATOM 735 C C . ILE A 1 91 ? 3.814 0.279 -2.298 1.00 97.62 91 ILE A C 1
ATOM 737 O O . ILE A 1 91 ? 3.781 -0.486 -3.268 1.00 97.62 91 ILE A O 1
ATOM 741 N N . LEU A 1 92 ? 4.614 1.349 -2.298 1.00 96.56 92 LEU A N 1
ATOM 742 C CA . LEU A 1 92 ? 5.570 1.640 -3.369 1.00 96.56 92 LEU A CA 1
ATOM 743 C C . LEU A 1 92 ? 6.728 0.638 -3.410 1.00 96.56 92 LEU A C 1
ATOM 745 O O . LEU A 1 92 ? 7.100 0.226 -4.508 1.00 96.56 92 LEU A O 1
ATOM 749 N N . GLU A 1 93 ? 7.252 0.201 -2.263 1.00 96.50 93 GLU A N 1
ATOM 750 C CA . GLU A 1 93 ? 8.281 -0.848 -2.214 1.00 96.50 93 GLU A CA 1
ATOM 751 C C . GLU A 1 93 ? 7.771 -2.155 -2.816 1.00 96.50 93 GLU A C 1
ATOM 753 O O . GLU A 1 93 ? 8.403 -2.682 -3.729 1.00 96.50 93 GLU A O 1
ATOM 758 N N . GLU A 1 94 ? 6.574 -2.603 -2.435 1.00 97.62 94 GLU A N 1
ATOM 759 C CA . GLU A 1 94 ? 5.965 -3.801 -3.027 1.00 97.62 94 GLU A CA 1
ATOM 760 C C . GLU A 1 94 ? 5.766 -3.654 -4.542 1.00 97.62 94 GLU A C 1
ATOM 762 O O . GLU A 1 94 ? 5.941 -4.595 -5.318 1.00 97.62 94 GLU A O 1
ATOM 767 N N . SER A 1 95 ? 5.489 -2.431 -5.006 1.00 96.94 95 SER A N 1
ATOM 768 C CA . SER A 1 95 ? 5.391 -2.153 -6.442 1.00 96.94 95 SER A CA 1
ATOM 769 C C . SER A 1 95 ? 6.723 -2.325 -7.165 1.00 96.94 95 SER A C 1
ATOM 771 O O . SER A 1 95 ? 6.746 -2.745 -8.324 1.00 96.94 95 SER A O 1
ATOM 773 N N . ARG A 1 96 ? 7.833 -1.953 -6.519 1.00 96.38 96 ARG A N 1
ATOM 774 C CA . ARG A 1 96 ? 9.178 -2.148 -7.066 1.00 96.38 96 ARG A CA 1
ATOM 775 C C . ARG A 1 96 ? 9.526 -3.626 -7.088 1.00 96.38 96 ARG A C 1
ATOM 777 O O . ARG A 1 96 ? 10.032 -4.084 -8.105 1.00 96.38 96 ARG A O 1
ATOM 784 N N . THR A 1 97 ? 9.224 -4.363 -6.022 1.00 97.12 97 THR A N 1
ATOM 785 C CA . THR A 1 97 ? 9.450 -5.813 -5.942 1.00 97.12 97 THR A CA 1
ATOM 786 C C . THR A 1 97 ? 8.766 -6.547 -7.092 1.00 97.12 97 THR A C 1
ATOM 788 O O . THR A 1 97 ? 9.452 -7.193 -7.879 1.00 97.12 97 THR A O 1
ATOM 791 N N . ILE A 1 98 ? 7.466 -6.311 -7.308 1.00 97.06 98 ILE A N 1
ATOM 792 C CA . ILE A 1 98 ? 6.716 -6.904 -8.431 1.00 97.06 98 ILE A CA 1
ATOM 793 C C . ILE A 1 98 ? 7.395 -6.632 -9.783 1.00 97.06 98 ILE A C 1
ATOM 795 O O . ILE A 1 98 ? 7.494 -7.514 -10.634 1.00 97.06 98 ILE A O 1
ATOM 799 N N . GLN A 1 99 ? 7.862 -5.402 -10.008 1.00 97.19 99 GLN A N 1
ATOM 800 C CA . GLN A 1 99 ? 8.524 -5.041 -11.263 1.00 97.19 99 GLN A CA 1
ATOM 801 C C . GLN A 1 99 ? 9.912 -5.681 -11.392 1.00 97.19 99 GLN A C 1
ATOM 803 O O . GLN A 1 99 ? 10.275 -6.124 -12.480 1.00 97.19 99 GLN A O 1
ATOM 808 N N . ARG A 1 100 ? 10.689 -5.766 -10.305 1.00 96.00 100 ARG A N 1
ATOM 809 C CA . ARG A 1 100 ? 11.995 -6.447 -10.299 1.00 96.00 100 ARG A CA 1
ATOM 810 C C . ARG A 1 100 ? 11.843 -7.923 -10.665 1.00 96.00 100 ARG A C 1
ATOM 812 O O . ARG A 1 100 ? 12.629 -8.411 -11.475 1.00 96.00 100 ARG A O 1
ATOM 819 N N . ASP A 1 101 ? 10.808 -8.588 -10.159 1.00 95.38 101 ASP A N 1
ATOM 820 C CA . ASP A 1 101 ? 10.523 -9.990 -10.480 1.00 95.38 101 ASP A CA 1
ATOM 821 C C . ASP A 1 101 ? 10.237 -10.181 -11.975 1.00 95.38 101 ASP A C 1
ATOM 823 O O . ASP A 1 101 ? 10.766 -11.100 -12.598 1.00 95.38 101 ASP A O 1
ATOM 827 N N . ILE A 1 102 ? 9.485 -9.264 -12.595 1.00 94.19 102 ILE A N 1
ATOM 828 C CA . ILE A 1 102 ? 9.229 -9.269 -14.048 1.00 94.19 102 ILE A CA 1
ATOM 829 C C . ILE A 1 102 ? 10.532 -9.117 -14.845 1.00 94.19 102 ILE A C 1
ATOM 831 O O . ILE A 1 102 ? 10.755 -9.820 -15.836 1.00 94.19 102 ILE A O 1
ATOM 835 N N . PHE A 1 103 ? 11.410 -8.211 -14.410 1.00 92.56 103 PHE A N 1
ATOM 836 C CA . PHE A 1 103 ? 12.715 -8.007 -15.037 1.00 92.56 103 PHE A CA 1
ATOM 837 C C . PHE A 1 103 ? 13.622 -9.238 -14.888 1.00 92.56 103 PHE A C 1
ATOM 839 O O . PHE A 1 103 ? 14.381 -9.539 -15.810 1.00 92.56 103 PHE A O 1
ATOM 846 N N . ALA A 1 104 ? 13.543 -9.955 -13.765 1.00 89.06 104 ALA A N 1
ATOM 847 C CA . ALA A 1 104 ? 14.329 -11.158 -13.506 1.00 89.06 104 ALA A CA 1
ATOM 848 C C . ALA A 1 104 ? 13.814 -12.383 -14.280 1.00 89.06 104 ALA A C 1
ATOM 850 O O . ALA A 1 104 ? 14.605 -13.073 -14.922 1.00 89.06 104 ALA A O 1
ATOM 851 N N . ALA A 1 105 ? 12.499 -12.623 -14.277 1.00 79.50 105 ALA A N 1
ATOM 852 C CA . ALA A 1 105 ? 11.881 -13.816 -14.859 1.00 79.50 105 ALA A CA 1
ATOM 853 C C . ALA A 1 105 ? 12.192 -13.992 -16.352 1.00 79.50 105 ALA A C 1
ATOM 855 O O . ALA A 1 105 ? 12.333 -15.112 -16.834 1.00 79.50 105 ALA A O 1
ATOM 856 N N . THR A 1 106 ? 12.348 -12.895 -17.093 1.00 65.50 106 THR A N 1
ATOM 857 C CA . THR A 1 106 ? 12.582 -12.998 -18.537 1.00 65.50 106 THR A CA 1
ATOM 858 C C . THR A 1 106 ? 14.061 -13.061 -18.915 1.00 65.50 106 THR A C 1
ATOM 860 O O . THR A 1 106 ? 14.380 -13.611 -19.960 1.00 65.50 106 THR A O 1
ATOM 863 N N . LYS A 1 107 ? 14.983 -12.607 -18.050 1.00 63.06 107 LYS A N 1
ATOM 864 C CA . LYS A 1 107 ? 16.416 -12.889 -18.254 1.00 63.06 107 LYS A CA 1
ATOM 865 C C . LYS A 1 107 ? 16.690 -14.393 -18.299 1.00 63.06 107 LYS A C 1
ATOM 867 O O . LYS A 1 107 ? 17.583 -14.820 -19.012 1.00 63.06 107 LYS A O 1
ATOM 872 N N . ILE A 1 108 ? 15.915 -15.180 -17.550 1.00 65.38 108 ILE A N 1
ATOM 873 C CA . ILE A 1 108 ? 15.994 -16.646 -17.554 1.00 65.38 108 ILE A CA 1
ATOM 874 C C . ILE A 1 108 ? 15.469 -17.214 -18.881 1.00 65.38 108 ILE A C 1
ATOM 876 O O . ILE A 1 108 ? 16.081 -18.122 -19.424 1.00 65.38 108 ILE A O 1
ATOM 880 N N . ALA A 1 109 ? 14.379 -16.660 -19.422 1.00 60.28 109 ALA A N 1
ATOM 881 C CA . ALA A 1 109 ? 13.803 -17.103 -20.694 1.00 60.28 109 ALA A CA 1
ATOM 882 C C . ALA A 1 109 ? 14.630 -16.694 -21.928 1.00 60.28 109 ALA A C 1
ATOM 884 O O . ALA A 1 109 ? 14.598 -17.392 -22.928 1.00 60.28 109 ALA A O 1
ATOM 885 N N . GLU A 1 110 ? 15.358 -15.575 -21.873 1.00 57.97 110 GLU A N 1
ATOM 886 C CA . GLU A 1 110 ? 16.268 -15.132 -22.945 1.00 57.97 110 GLU A CA 1
ATOM 887 C C . GLU A 1 110 ? 17.634 -15.842 -22.902 1.00 57.97 110 GLU A C 1
ATOM 889 O O . GLU A 1 110 ? 18.373 -15.805 -23.883 1.00 57.97 110 GLU A O 1
ATOM 894 N N . ALA A 1 111 ? 17.983 -16.464 -21.771 1.00 57.06 111 ALA A N 1
ATOM 895 C CA . ALA A 1 111 ? 19.235 -17.197 -21.570 1.00 57.06 111 ALA A CA 1
ATOM 896 C C . ALA A 1 111 ? 19.100 -18.727 -21.736 1.00 57.06 111 ALA A C 1
ATOM 898 O O . ALA A 1 111 ? 20.107 -19.426 -21.609 1.00 57.06 111 ALA A O 1
ATOM 899 N N . ALA A 1 112 ? 17.886 -19.231 -21.980 1.00 50.84 112 ALA A N 1
ATOM 900 C CA . ALA A 1 112 ? 17.560 -20.641 -22.216 1.00 50.84 112 ALA A CA 1
ATOM 901 C C . ALA A 1 112 ? 17.255 -20.885 -23.700 1.00 50.84 112 ALA A C 1
ATOM 903 O O . ALA A 1 112 ? 17.633 -21.971 -24.193 1.00 50.84 112 ALA A O 1
#

Mean predicted aligned error: 6.05 Å

Nearest PDB structures (foldseek):
  5gmu-assembly2_B  TM=9.964E-01  e=1.128E-04  Bacillus subtilis subsp. subtilis str. 168
  5j6f-assembly1_A-2  TM=9.838E-01  e=1.057E-04  Geobacillus sp. GHH01
  5j6f-assembly1_B-2  TM=9.676E-01  e=5.088E-04  Geobacillus sp. GHH01
  2d8e-assembly1_A-2  TM=9.880E-01  e=1.192E-03  Thermus thermophilus HB8
  5vht-assembly1_B  TM=9.122E-01  e=4.717E-03  Escherichia coli K-12

pLDDT: mean 90.97, std 11.0, range [50.84, 98.62]

Secondary structure (DSSP, 8-state):
--HHHHHHHHHHHHHHHHHHHHHHHHHHHHHHHHHHHHHHHHHHHHHHHHHHHTT--S--HHHHHHHHHHHHHT--SSS-HHHHHHHHHHHHHHHHHHHHHHHHHHHHHH--

Sequence (112 aa):
MNIIRFTAFLFQWESKMKLHECRDAIDSIDVQLLGLLNRRAAIVKEIGLLKRQAGIPVADHQREIYVTQRIIEQNPGDLCDEAAIRIFRVILEESRTIQRDIFAATKIAEAA

Foldseek 3Di:
DDPVVVVVVVVVVVVVVVVVVVVVVVVVVVVVVVVVLVVVLVVLLVVLVVCVVVVHDLDDPVVLVVVLVVQQVVDPDPDDSVRSSVVVVVSSVVSSVSSVVVVVVVVVVVVD

=== Feature glossary ===
A reading guide for the features in this record.

Start from the sequence.

  · Sequence gives the chain of amino acids in standard one-letter code (A=alanine, C=cysteine, …, Y=tyrosine), read N→C. It is the only feature that is directly encoded by the gene; all structural features are derived from the folded form of this sequence.

Fold it, and you get atomic coordinates and the backbone conformation that goes with them.

  · The mmCIF table is the protein's shape written out atom by atom. For each backbone N, Cα, C, and carbonyl O, it records an (x, y, z) coordinate triple in Å plus the residue type, chain letter, and residue number.

  · Backbone dihedral angles. Every residue except chain termini has a φ (preceding-C → N → Cα → C) and a ψ (N → Cα → C → next-N). They are reported in degrees following the IUPAC sign convention. Secondary structure is essentially a statement about which (φ, ψ) basin each residue occupies.

  · DSSP 8-state secondary structure assigns each residue one of H (α-helix), G (3₁₀-helix), I (π-helix), E (extended β-strand), B (isolated β-bridge), T (hydrogen-bonded turn), S (bend), or '-' (coil). The assignment is computed from backbone hydrogen-bond geometry via the Kabsch–Sander algorithm.

  · P-SEA three-state annotation labels each residue as helix, strand, or coil based purely on the geometry of the Cα trace. It serves as a fallback when the full backbone (and thus DSSP) is unavailable.

Summarize the fold with a handful of shape descriptors and a per-residue structural alphabet.

  · Radius of gyration (Rg) is the root-mean-square distance of Cα atoms from their centroid — a single number for overall size and compactness. A globular domain of N residues has Rg ≈ 2.2·N^0.38 Å; an extended or disordered chain has a much larger Rg. The Cα contact count is the number of residue pairs whose Cα atoms are within 8 Å and are more than four positions apart in sequence — a standard proxy for tertiary packing density. The bounding box is the smallest axis-aligned box enclosing all Cα atoms.

  · Foldseek's 3Di representation compresses backbone geometry into a per-residue letter drawn from a learned twenty-state alphabet. It captures the tertiary interaction pattern around each residue — which residues are packed against it in space, regardless of where they are in sequence.

  · Accessible surface area quantifies burial. A residue with SASA near zero is packed into the hydrophobic core; one with SASA >100 Å² sits on the surface. Computed here via the Shrake–Rupley numerical algorithm with a 1.4 Å probe.

Ask how reliable the model is.

  · For AlphaFold models, the B-factor field carries pLDDT — the model's own estimate of local accuracy on a 0–100 scale. Regions with pLDDT<50 should be treated as essentially unmodeled; they often correspond to intrinsically disordered segments.

  · For experimental (PDB) structures, the B-factor (temperature factor) quantifies the positional spread of each atom in the crystal — a combination of thermal vibration and static disorder — in units of Å². High B-factors mark flexible loops or poorly resolved regions; low B-factors mark the rigid, well-ordered core.

  · PAE(i, j) answers: if I align the predicted and true structures on residue i, how far off (in Å) do I expect residue j to be? A block-diagonal PAE matrix with low values on the blocks and high values off-diagonal is the signature of a multi-domain protein with confidently predicted domains but uncertain inter-domain orientation.

Place it in context: what it resembles, what it is annotated as, and how it looks.

  · Structural nearest neighbors (via Foldseek easy-search vs the PDB). Reported per hit: target PDB id, E-value, and alignment TM-score. A TM-score above ~0.5 is the conventional threshold for 'same fold'.

  · Functional annotations link the protein to curated databases. InterPro entries identify conserved domains and families by matching the sequence against member-database signatures (Pfam, PROSITE, CDD, …). Gene Ontology (GO) terms describe molecular function, biological process, and cellular component in a controlled vocabulary. CATH places the structure in a hierarchical fold classification (Class/Architecture/Topology/Homologous-superfamily). The organism is the source species.

  · Plot images: a contact map (which residues are close in 3D, as an N×N binary image), a Ramachandran scatter (backbone torsion angles, revealing secondary-structure composition at a glance), and — for AlphaFold structures — a PAE heatmap (pairwise prediction confidence).

  · Structure images are PyMOL renders from six orthogonal camera directions. Cartoon representation draws helices as coils and strands as arrows; sticks shows the backbone as bonds; surface shows the solvent-excluded envelope. Rainbow coloring maps sequence position to hue (blue→red, N→C); chain coloring assigns a distinct color per polypeptide.